Protein AF-A0A849R8B2-F1 (afdb_monomer)

Sequence (155 aa):
MTQKFNINTLIQKGKELVFEYELPAGTVYYRPLTDLEMDESESLLLTTITDQATCDYIMNLGDNKKGDKEEEDKEEDNKDSIDIVNIDFTQIVQGNAAVACSIVLTAIQDFSDEKITIDDISKLSGIKELADEIKRVSGYDMDVIAEVEEFREDE

Secondary structure (DSSP, 8-state):
------HHHHHTTT----EEEEETTEEEEE-PPPHHHHHHHHHHHHHH--SHHHHHHHHHHHHGGG--SS------S------GGG--HHHHHHHHHHHHHHHHHHHHGGG-SS---HHHHTT-TTHHHHHHHHHHHHT-SHHHHHHHHHHHHT-

Structure (mmCIF, N/CA/C/O backbone):
data_AF-A0A849R8B2-F1
#
_entry.id   AF-A0A849R8B2-F1
#
loop_
_atom_site.group_PDB
_atom_site.id
_atom_site.type_symbol
_atom_site.label_atom_id
_atom_site.label_alt_id
_atom_site.label_comp_id
_atom_site.label_asym_id
_atom_site.label_entity_id
_atom_site.label_seq_id
_atom_site.pdbx_PDB_ins_code
_atom_site.Cartn_x
_atom_site.Cartn_y
_atom_site.Cartn_z
_atom_site.occupancy
_atom_site.B_iso_or_equiv
_atom_site.auth_seq_id
_atom_site.auth_comp_id
_atom_site.auth_asym_id
_atom_site.auth_atom_id
_atom_site.pdbx_PDB_model_num
ATOM 1 N N . MET A 1 1 ? -14.316 12.322 33.019 1.00 34.84 1 MET A N 1
ATOM 2 C CA . MET A 1 1 ? -15.615 11.845 32.503 1.00 34.84 1 MET A CA 1
ATOM 3 C C . MET A 1 1 ? -15.294 10.889 31.371 1.00 34.84 1 MET A C 1
ATOM 5 O O . MET A 1 1 ? -14.804 11.337 30.348 1.00 34.84 1 MET A O 1
ATOM 9 N N . THR A 1 2 ? -15.422 9.586 31.604 1.00 38.38 2 THR A N 1
ATOM 10 C CA . THR A 1 2 ? -15.055 8.549 30.632 1.00 38.38 2 THR A CA 1
ATOM 11 C C . THR A 1 2 ? -16.129 8.516 29.552 1.00 38.38 2 THR A C 1
ATOM 13 O O . THR A 1 2 ? -17.266 8.132 29.832 1.00 38.38 2 THR A O 1
ATOM 16 N N . GLN A 1 3 ? -15.810 9.000 28.353 1.00 38.28 3 GLN A N 1
ATOM 17 C CA . GLN A 1 3 ? -16.710 8.906 27.208 1.00 38.28 3 GLN A CA 1
ATOM 18 C C . GLN A 1 3 ? -16.847 7.418 26.875 1.00 38.28 3 GLN A C 1
ATOM 20 O O . GLN A 1 3 ? -15.900 6.772 26.437 1.00 38.28 3 GLN A O 1
ATOM 25 N N . LYS A 1 4 ? -18.008 6.842 27.199 1.00 45.69 4 LYS A N 1
ATOM 26 C CA . LYS A 1 4 ? -18.321 5.464 26.834 1.00 45.69 4 LYS A CA 1
ATOM 27 C C . LYS A 1 4 ? -18.454 5.409 25.317 1.00 45.69 4 LYS A C 1
ATOM 29 O O . LYS A 1 4 ? -19.298 6.104 24.754 1.00 45.69 4 LYS A O 1
ATOM 34 N N . PHE A 1 5 ? -17.617 4.584 24.699 1.00 41.81 5 PHE A N 1
ATOM 35 C CA . PHE A 1 5 ? -17.742 4.142 23.318 1.00 41.81 5 PHE A CA 1
ATOM 36 C C . PHE A 1 5 ? -19.209 3.794 23.015 1.00 41.81 5 PHE A C 1
ATOM 38 O O . PHE A 1 5 ? -19.814 2.970 23.705 1.00 41.81 5 PHE A O 1
ATOM 45 N N . ASN A 1 6 ? -19.804 4.490 22.044 1.00 41.81 6 ASN A N 1
ATOM 46 C CA . ASN A 1 6 ? -21.198 4.310 21.653 1.00 41.81 6 ASN A CA 1
ATOM 47 C C . ASN A 1 6 ? -21.246 3.604 20.298 1.00 41.81 6 ASN A C 1
ATOM 49 O O . ASN A 1 6 ? -20.978 4.210 19.262 1.00 41.81 6 ASN A O 1
ATOM 53 N N . ILE A 1 7 ? -21.628 2.330 20.332 1.00 45.47 7 ILE A N 1
ATOM 54 C CA . ILE A 1 7 ? -21.722 1.452 19.163 1.00 45.47 7 ILE A CA 1
ATOM 55 C C . ILE A 1 7 ? -22.709 1.986 18.107 1.00 45.47 7 ILE A C 1
ATOM 57 O O . ILE A 1 7 ? -22.543 1.737 16.918 1.00 45.47 7 ILE A O 1
ATOM 61 N N . ASN A 1 8 ? -23.691 2.807 18.506 1.00 36.38 8 ASN A N 1
ATOM 62 C CA . ASN A 1 8 ? -24.655 3.396 17.573 1.00 36.38 8 ASN A CA 1
ATOM 63 C C . ASN A 1 8 ? -24.032 4.471 16.668 1.00 36.38 8 ASN A C 1
ATOM 65 O O . ASN A 1 8 ? -24.549 4.723 15.582 1.00 36.38 8 ASN A O 1
ATOM 69 N N . THR A 1 9 ? -22.913 5.081 17.076 1.00 41.06 9 THR A N 1
ATOM 70 C CA . THR A 1 9 ? -22.190 6.069 16.258 1.00 41.06 9 THR A CA 1
ATOM 71 C C . THR A 1 9 ? -21.440 5.409 15.093 1.00 41.06 9 THR A C 1
ATOM 73 O O . THR A 1 9 ? -21.269 6.043 14.055 1.00 41.06 9 THR A O 1
ATOM 76 N N . LEU A 1 10 ? -21.037 4.138 15.243 1.00 40.44 10 LEU A N 1
ATOM 77 C CA . LEU A 1 10 ? -20.465 3.307 14.171 1.00 40.44 10 LEU A CA 1
ATOM 78 C C . LEU A 1 10 ? -21.537 2.921 13.141 1.00 40.44 10 LEU A C 1
ATOM 80 O O . LEU A 1 10 ? -21.341 3.092 11.942 1.00 40.44 10 LEU A O 1
ATOM 84 N N . ILE A 1 11 ? -22.712 2.501 13.618 1.00 39.09 11 ILE A N 1
ATOM 85 C CA . ILE A 1 11 ? -23.818 2.011 12.778 1.00 39.09 11 ILE A CA 1
ATOM 86 C C . ILE A 1 11 ? -24.424 3.124 11.898 1.00 39.09 11 ILE A C 1
ATOM 88 O O . ILE A 1 11 ? -24.821 2.870 10.765 1.00 39.09 11 ILE A O 1
ATOM 92 N N . GLN A 1 12 ? -24.488 4.371 12.380 1.00 40.00 12 GLN A N 1
ATOM 93 C CA . GLN A 1 12 ? -25.144 5.474 11.655 1.00 40.00 12 GLN A CA 1
ATOM 94 C C . GLN A 1 12 ? -24.276 6.180 10.600 1.00 40.00 12 GLN A C 1
ATOM 96 O O . GLN A 1 12 ? -24.810 6.978 9.832 1.00 40.00 12 GLN A O 1
ATOM 101 N N . LYS A 1 13 ? -22.965 5.908 10.536 1.00 44.12 13 LYS A N 1
ATOM 102 C CA . LYS A 1 13 ? -22.059 6.510 9.538 1.00 44.12 13 LYS A CA 1
ATOM 103 C C . LYS A 1 13 ? -21.761 5.610 8.333 1.00 44.12 13 LYS A C 1
ATOM 105 O O . LYS A 1 13 ? -20.970 6.014 7.491 1.00 44.12 13 LYS A O 1
ATOM 110 N N . GLY A 1 14 ? -22.402 4.441 8.238 1.00 45.78 14 GLY A N 1
ATOM 111 C CA . GLY A 1 14 ? -22.239 3.526 7.103 1.00 45.78 14 GLY A CA 1
ATOM 112 C C . GLY A 1 14 ? -20.810 3.001 6.949 1.00 45.78 14 GLY A C 1
ATOM 113 O O . GLY A 1 14 ? -20.296 3.020 5.842 1.00 45.78 14 GLY A O 1
ATOM 114 N N . LYS A 1 15 ? -20.152 2.602 8.048 1.00 43.88 15 LYS A N 1
ATOM 115 C CA . LYS A 1 15 ? -18.754 2.148 8.033 1.00 43.88 15 LYS A CA 1
ATOM 116 C C . LYS A 1 15 ? -18.640 0.667 8.395 1.00 43.88 15 LYS A C 1
ATOM 118 O O . LYS A 1 15 ? -19.043 0.248 9.479 1.00 43.88 15 LYS A O 1
ATOM 123 N N . GLU A 1 16 ? -18.138 -0.064 7.412 1.00 55.00 16 GLU A N 1
ATOM 124 C CA . GLU A 1 16 ? -17.904 -1.498 7.289 1.00 55.00 16 GLU A CA 1
ATOM 125 C C . GLU A 1 16 ? -16.950 -2.070 8.354 1.00 55.00 16 GLU A C 1
ATOM 127 O O . GLU A 1 16 ? -16.400 -1.342 9.179 1.00 55.00 16 GLU A O 1
ATOM 132 N N . LEU A 1 17 ? -16.817 -3.399 8.372 1.00 66.06 17 LEU A N 1
ATOM 133 C CA . LEU A 1 17 ? -16.025 -4.193 9.315 1.00 66.06 17 LEU A CA 1
ATOM 134 C C . LEU A 1 17 ? -14.689 -3.536 9.721 1.00 66.06 17 LEU A C 1
ATOM 136 O O . LEU A 1 17 ? -13.903 -3.125 8.874 1.00 66.06 17 LEU A O 1
ATOM 140 N N . VAL A 1 18 ? -14.421 -3.488 11.029 1.00 75.06 18 VAL A N 1
ATOM 141 C CA . VAL A 1 18 ? -13.116 -3.096 11.584 1.00 75.06 18 VAL A CA 1
ATOM 142 C C . VAL A 1 18 ? -12.353 -4.363 11.942 1.00 75.06 18 VAL A C 1
ATOM 144 O O . VAL A 1 18 ? -12.911 -5.254 12.585 1.00 75.06 18 VAL A O 1
ATOM 147 N N . PHE A 1 19 ? -11.087 -4.420 11.549 1.00 80.81 19 PHE A N 1
ATOM 148 C CA . PHE A 1 19 ? -10.193 -5.546 11.774 1.00 80.81 19 PHE A CA 1
ATOM 149 C C . PHE A 1 19 ? -8.986 -5.131 12.615 1.00 80.81 19 PHE A C 1
ATOM 151 O O . PHE A 1 19 ? -8.642 -3.951 12.707 1.00 80.81 19 PHE A O 1
ATOM 158 N N . GLU A 1 20 ? -8.350 -6.123 13.228 1.00 84.44 20 GLU A N 1
ATOM 159 C CA . GLU A 1 20 ? -7.164 -5.974 14.069 1.00 84.44 20 GLU A CA 1
ATOM 160 C C . GLU A 1 20 ? -6.000 -6.740 13.437 1.00 84.44 20 GLU A C 1
ATOM 162 O O . GLU A 1 20 ? -6.175 -7.871 12.979 1.00 84.44 20 GLU A O 1
ATOM 167 N N . TYR A 1 21 ? -4.812 -6.137 13.416 1.00 80.12 21 TYR A N 1
ATOM 168 C CA . TYR A 1 21 ? -3.581 -6.775 12.955 1.00 80.12 21 TYR A CA 1
ATOM 169 C C . TYR A 1 21 ? -2.452 -6.552 13.957 1.00 80.12 21 TYR A C 1
ATOM 171 O O . TYR A 1 21 ? -2.213 -5.427 14.396 1.00 80.12 21 TYR A O 1
ATOM 179 N N . GLU A 1 22 ? -1.735 -7.614 14.312 1.00 80.06 22 GLU A N 1
ATOM 180 C CA . GLU A 1 22 ? -0.623 -7.549 15.262 1.00 80.06 22 GLU A CA 1
ATOM 181 C C . GLU A 1 22 ? 0.700 -7.261 14.547 1.00 80.06 22 GLU A C 1
ATOM 183 O O . GLU A 1 22 ? 1.207 -8.089 13.787 1.00 80.06 22 GLU A O 1
ATOM 188 N N . LEU A 1 23 ? 1.291 -6.096 14.824 1.00 76.19 23 LEU A N 1
ATOM 189 C CA . LEU A 1 23 ? 2.650 -5.750 14.409 1.00 76.19 23 LEU A CA 1
ATOM 190 C C . LEU A 1 23 ? 3.623 -5.847 15.591 1.00 76.19 23 LEU A C 1
ATOM 192 O O . LEU A 1 23 ? 3.219 -5.715 16.747 1.00 76.19 23 LEU A O 1
ATOM 196 N N . PRO A 1 24 ? 4.944 -5.956 15.345 1.00 73.81 24 PRO A N 1
ATOM 197 C CA . PRO A 1 24 ? 5.944 -5.908 16.416 1.00 73.81 24 PRO A CA 1
ATOM 198 C C . PRO A 1 24 ? 5.879 -4.638 17.283 1.00 73.81 24 PRO A C 1
ATOM 200 O O . PRO A 1 24 ? 6.333 -4.649 18.426 1.00 73.81 24 PRO A O 1
ATOM 203 N N . ALA A 1 25 ? 5.342 -3.544 16.735 1.00 69.44 25 ALA A N 1
ATOM 204 C CA . ALA A 1 25 ? 5.155 -2.271 17.427 1.00 69.44 25 ALA A CA 1
ATOM 205 C C . ALA A 1 25 ? 3.829 -2.177 18.215 1.00 69.44 25 ALA A C 1
ATOM 207 O O . ALA A 1 25 ? 3.671 -1.249 19.008 1.00 69.44 25 ALA A O 1
ATOM 208 N N . GLY A 1 26 ? 2.900 -3.119 18.016 1.00 76.06 26 GLY A N 1
ATOM 209 C CA . GLY A 1 26 ? 1.579 -3.163 18.644 1.00 76.06 26 GLY A CA 1
ATOM 210 C C . GLY A 1 26 ? 0.452 -3.497 17.662 1.00 76.06 26 GLY A C 1
ATOM 211 O O . GLY A 1 26 ? 0.678 -3.668 16.464 1.00 76.06 26 GLY A O 1
ATOM 212 N N . THR A 1 27 ? -0.773 -3.561 18.182 1.00 79.94 27 THR A N 1
ATOM 213 C CA . THR A 1 27 ? -1.986 -3.825 17.401 1.00 79.94 27 THR A CA 1
ATOM 214 C C . THR A 1 27 ? -2.405 -2.599 16.588 1.00 79.94 27 THR A C 1
ATOM 216 O O . THR A 1 27 ? -2.502 -1.490 17.121 1.00 79.94 27 THR A O 1
ATOM 219 N N . VAL A 1 28 ? -2.706 -2.805 15.309 1.00 80.06 28 VAL A N 1
ATOM 220 C CA . VAL A 1 28 ? -3.236 -1.794 14.389 1.00 80.06 28 VAL A CA 1
ATOM 221 C C . VAL A 1 28 ? -4.677 -2.136 14.037 1.00 80.06 28 VAL A C 1
ATOM 223 O O . VAL A 1 28 ? -4.995 -3.288 13.745 1.00 80.06 28 VAL A O 1
ATOM 226 N N . TYR A 1 29 ? -5.539 -1.121 14.046 1.00 85.06 29 TYR A N 1
ATOM 227 C CA . TYR A 1 29 ? -6.924 -1.234 13.599 1.00 85.06 29 TYR A CA 1
ATOM 228 C C . TYR A 1 29 ? -7.044 -0.695 12.180 1.00 85.06 29 TYR A C 1
ATOM 230 O O . TYR A 1 29 ? -6.526 0.383 11.884 1.00 85.06 29 TYR A O 1
ATOM 238 N N . TYR A 1 30 ? -7.731 -1.434 11.318 1.00 85.94 30 TYR A N 1
ATOM 239 C CA . TYR A 1 30 ? -7.899 -1.080 9.913 1.00 85.94 30 TYR A CA 1
ATOM 240 C C . TYR A 1 30 ? -9.296 -1.458 9.410 1.00 85.94 30 TYR A C 1
ATOM 242 O O . TYR A 1 30 ? -10.023 -2.218 10.055 1.00 85.94 30 TYR A O 1
ATOM 250 N N . ARG A 1 31 ? -9.681 -0.909 8.256 1.00 87.75 31 ARG A N 1
ATOM 251 C CA . ARG A 1 31 ? -10.913 -1.264 7.539 1.00 87.75 31 ARG A CA 1
ATOM 252 C C . ARG A 1 31 ? -10.604 -1.722 6.111 1.00 87.75 31 ARG A C 1
ATOM 254 O O . ARG A 1 31 ? -9.546 -1.358 5.594 1.00 87.75 31 ARG A O 1
ATOM 261 N N . PRO A 1 32 ? -11.524 -2.450 5.460 1.00 86.12 32 PRO A N 1
ATOM 262 C CA . PRO A 1 32 ? -11.485 -2.634 4.021 1.00 86.12 32 PRO A CA 1
ATOM 263 C C . PRO A 1 32 ? -11.487 -1.289 3.296 1.00 86.12 32 PRO A C 1
ATOM 265 O O . PRO A 1 32 ? -12.041 -0.290 3.780 1.00 86.12 32 PRO A O 1
ATOM 268 N N . LEU A 1 33 ? -10.859 -1.285 2.130 1.00 86.25 33 LEU A N 1
ATOM 269 C CA . LEU A 1 33 ? -10.858 -0.158 1.217 1.00 86.25 33 LEU A CA 1
ATOM 270 C C . LEU A 1 33 ? -11.919 -0.362 0.143 1.00 86.25 33 LEU A C 1
ATOM 272 O O . LEU A 1 33 ? -12.190 -1.482 -0.281 1.00 86.25 33 LEU A O 1
ATOM 276 N N . THR A 1 34 ? -12.522 0.743 -0.279 1.00 84.94 34 THR A N 1
ATOM 277 C CA . THR A 1 34 ? -13.394 0.754 -1.455 1.00 84.94 34 THR A CA 1
ATOM 278 C C . THR A 1 34 ? -12.571 0.630 -2.732 1.00 84.94 34 THR A C 1
ATOM 280 O O . THR A 1 34 ? -11.384 0.963 -2.742 1.00 84.94 34 THR A O 1
ATOM 283 N N . ASP A 1 35 ? -13.222 0.249 -3.830 1.00 79.00 35 ASP A N 1
ATOM 284 C CA . ASP A 1 35 ? -12.558 0.119 -5.128 1.00 79.00 35 ASP A CA 1
ATOM 285 C C . ASP A 1 35 ? -11.817 1.392 -5.545 1.00 79.00 35 ASP A C 1
ATOM 287 O O . ASP A 1 35 ? -10.676 1.347 -5.993 1.00 79.00 35 ASP A O 1
ATOM 291 N N . LEU A 1 36 ? -12.433 2.552 -5.303 1.00 85.06 36 LEU A N 1
ATOM 292 C CA . LEU A 1 36 ? -11.833 3.845 -5.615 1.00 85.06 36 LEU A CA 1
ATOM 293 C C . LEU A 1 36 ? -10.559 4.106 -4.796 1.00 85.06 36 LEU A C 1
ATOM 295 O O . LEU A 1 36 ? -9.575 4.597 -5.334 1.00 85.06 36 LEU A O 1
ATOM 299 N N . GLU A 1 37 ? -10.563 3.782 -3.502 1.00 89.19 37 GLU A N 1
ATOM 300 C CA . GLU A 1 37 ? -9.405 3.978 -2.616 1.00 89.19 37 GLU A CA 1
ATOM 301 C C . GLU A 1 37 ? -8.251 3.023 -2.950 1.00 89.19 37 GLU A C 1
ATOM 303 O O . GLU A 1 37 ? -7.072 3.376 -2.806 1.00 89.19 37 GLU A O 1
ATOM 308 N N . MET A 1 38 ? -8.597 1.816 -3.402 1.00 88.19 38 MET A N 1
ATOM 309 C CA . MET A 1 38 ? -7.649 0.850 -3.944 1.00 88.19 38 MET A CA 1
ATOM 310 C C . MET A 1 38 ? -7.022 1.371 -5.237 1.00 88.19 38 MET A C 1
ATOM 312 O O . MET A 1 38 ? -5.797 1.488 -5.298 1.00 88.19 38 MET A O 1
ATOM 316 N N . ASP A 1 39 ? -7.832 1.779 -6.215 1.00 86.00 39 ASP A N 1
ATOM 317 C CA . ASP A 1 39 ? -7.366 2.329 -7.493 1.00 86.00 39 ASP A CA 1
ATOM 318 C C . ASP A 1 39 ? -6.490 3.578 -7.296 1.00 86.00 39 ASP A C 1
ATOM 320 O O . ASP A 1 39 ? -5.436 3.725 -7.921 1.00 86.00 39 ASP A O 1
ATOM 324 N N . GLU A 1 40 ? -6.887 4.477 -6.389 1.00 88.56 40 GLU A N 1
ATOM 325 C CA . GLU A 1 40 ? -6.098 5.659 -6.032 1.00 88.56 40 GLU A CA 1
ATOM 326 C C . GLU A 1 40 ? -4.733 5.268 -5.460 1.00 88.56 40 GLU A C 1
ATOM 328 O O . GLU A 1 40 ? -3.712 5.840 -5.853 1.00 88.56 40 GLU A O 1
ATOM 333 N N . SER A 1 41 ? -4.691 4.262 -4.584 1.00 88.69 41 SER A N 1
ATOM 334 C CA . SER A 1 41 ? -3.437 3.767 -4.017 1.00 88.69 41 SER A CA 1
ATOM 335 C C . SER A 1 41 ? -2.549 3.099 -5.067 1.00 88.69 41 SER A C 1
ATOM 337 O O . SER A 1 41 ? -1.339 3.320 -5.063 1.00 88.69 41 SER A O 1
ATOM 339 N N . GLU A 1 42 ? -3.116 2.319 -5.988 1.00 86.25 42 GLU A N 1
ATOM 340 C CA . GLU A 1 42 ? -2.365 1.634 -7.048 1.00 86.25 42 GLU A CA 1
ATOM 341 C C . GLU A 1 42 ? -1.864 2.591 -8.132 1.00 86.25 42 GLU A C 1
ATOM 343 O O . GLU A 1 42 ? -0.781 2.381 -8.688 1.00 86.25 42 GLU A O 1
ATOM 348 N N . SER A 1 43 ? -2.563 3.707 -8.357 1.00 86.50 43 SER A N 1
ATOM 349 C CA . SER A 1 43 ? -2.110 4.756 -9.277 1.00 86.50 43 SER A CA 1
ATOM 350 C C . SER A 1 43 ? -0.724 5.311 -8.920 1.00 86.50 43 SER A C 1
ATOM 352 O O . SER A 1 43 ? 0.021 5.733 -9.811 1.00 86.50 43 SER A O 1
ATOM 354 N N . LEU A 1 44 ? -0.322 5.235 -7.642 1.00 84.25 44 LEU A N 1
ATOM 355 C CA . LEU A 1 44 ? 0.997 5.68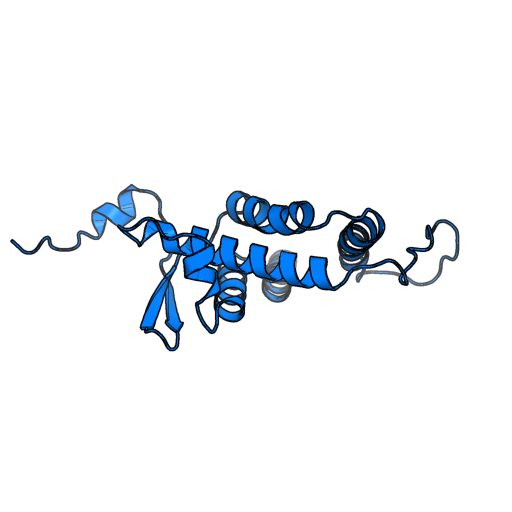2 -7.193 1.00 84.25 44 LEU A CA 1
ATOM 356 C C . LEU A 1 44 ? 2.135 4.929 -7.879 1.00 84.25 44 LEU A C 1
ATOM 358 O O . LEU A 1 44 ? 3.163 5.546 -8.160 1.00 84.25 44 LEU A O 1
ATOM 362 N N . LEU A 1 45 ? 1.945 3.650 -8.221 1.00 84.25 45 LEU A N 1
ATOM 363 C CA . LEU A 1 45 ? 2.935 2.866 -8.962 1.00 84.25 45 LEU A CA 1
ATOM 364 C C . LEU A 1 45 ? 3.317 3.574 -10.265 1.00 84.25 45 LEU A C 1
ATOM 366 O O . LEU A 1 45 ? 4.496 3.796 -10.536 1.00 84.25 45 LEU A O 1
ATOM 370 N N . LEU A 1 46 ? 2.319 4.017 -11.029 1.00 81.00 46 LEU A N 1
ATOM 371 C CA . LEU A 1 46 ? 2.530 4.701 -12.303 1.00 81.00 46 LEU A CA 1
ATOM 372 C C . LEU A 1 46 ? 3.159 6.082 -12.124 1.00 81.00 46 LEU A C 1
ATOM 374 O O . LEU A 1 46 ? 3.949 6.505 -12.960 1.00 81.00 46 LEU A O 1
ATOM 378 N N . THR A 1 47 ? 2.871 6.771 -11.019 1.00 82.12 47 THR A N 1
ATOM 379 C CA . THR A 1 47 ? 3.499 8.072 -10.736 1.00 82.12 47 THR A CA 1
ATOM 380 C C . THR A 1 47 ? 4.970 7.966 -10.332 1.00 82.12 47 THR A C 1
ATOM 382 O O . THR A 1 47 ? 5.714 8.932 -10.488 1.00 82.12 47 THR A O 1
ATOM 385 N N . THR A 1 48 ? 5.399 6.808 -9.816 1.00 81.12 48 THR A N 1
ATOM 386 C CA . THR A 1 48 ? 6.800 6.570 -9.431 1.00 81.12 48 THR A CA 1
ATOM 387 C C . THR A 1 48 ? 7.697 6.162 -10.594 1.00 81.12 48 THR A C 1
ATOM 389 O O . THR A 1 48 ? 8.917 6.239 -10.466 1.00 81.12 48 THR A O 1
ATOM 392 N N . ILE A 1 49 ? 7.114 5.755 -11.722 1.00 82.88 49 ILE A N 1
ATOM 393 C CA . ILE A 1 49 ? 7.850 5.304 -12.900 1.00 82.88 49 ILE A CA 1
ATOM 394 C C . ILE A 1 49 ? 8.051 6.487 -13.839 1.00 82.88 49 ILE A C 1
ATOM 396 O O . ILE A 1 49 ? 7.102 7.111 -14.306 1.00 82.88 49 ILE A O 1
ATOM 400 N N . THR A 1 50 ? 9.309 6.797 -14.119 1.00 82.31 50 THR A N 1
ATOM 401 C CA . THR A 1 50 ? 9.699 7.956 -14.928 1.00 82.31 50 THR A CA 1
ATOM 402 C C . THR A 1 50 ? 10.114 7.586 -16.346 1.00 82.31 50 THR A C 1
ATOM 404 O O . THR A 1 50 ? 10.069 8.439 -17.233 1.00 82.31 50 THR A O 1
ATOM 407 N N . ASP A 1 51 ? 10.499 6.331 -16.583 1.00 82.62 51 ASP A N 1
ATOM 408 C CA . ASP A 1 51 ? 10.914 5.844 -17.892 1.00 82.62 51 ASP A CA 1
ATOM 409 C C . ASP A 1 51 ? 9.816 5.029 -18.591 1.00 82.62 51 ASP A C 1
ATOM 411 O O . ASP A 1 51 ? 9.087 4.237 -17.989 1.00 82.62 51 ASP A O 1
ATOM 415 N N . GLN A 1 52 ? 9.708 5.236 -19.905 1.00 81.00 52 GLN A N 1
ATOM 416 C CA . GLN A 1 52 ? 8.662 4.630 -20.728 1.00 81.00 52 GLN A CA 1
ATOM 417 C C . GLN A 1 52 ? 8.787 3.101 -20.787 1.00 81.00 52 GLN A C 1
ATOM 419 O O . GLN A 1 52 ? 7.777 2.415 -20.724 1.00 81.00 52 GLN A O 1
ATOM 424 N N . ALA A 1 53 ? 10.012 2.565 -20.838 1.00 80.69 53 ALA A N 1
ATOM 425 C CA . ALA A 1 53 ? 10.247 1.125 -20.945 1.00 80.69 53 ALA A CA 1
ATOM 426 C C . ALA A 1 53 ? 9.715 0.356 -19.722 1.00 80.69 53 ALA A C 1
ATOM 428 O O . ALA A 1 53 ? 9.082 -0.689 -19.869 1.00 80.69 53 ALA A O 1
ATOM 429 N N . THR A 1 54 ? 9.921 0.890 -18.516 1.00 80.00 54 THR A N 1
ATOM 430 C CA . THR A 1 54 ? 9.393 0.322 -17.269 1.00 80.00 54 THR A CA 1
ATOM 431 C C . THR A 1 54 ? 7.874 0.464 -17.179 1.00 80.00 54 THR A C 1
ATOM 433 O O . THR A 1 54 ? 7.198 -0.457 -16.716 1.00 80.00 54 THR A O 1
ATOM 436 N N . CYS A 1 55 ? 7.322 1.583 -17.658 1.00 78.44 55 CYS A N 1
ATOM 437 C CA . CYS A 1 55 ? 5.875 1.795 -17.720 1.00 78.44 55 CYS A CA 1
ATOM 438 C C . CYS A 1 55 ? 5.206 0.775 -18.657 1.00 78.44 55 CYS A C 1
ATOM 440 O O . CYS A 1 55 ? 4.279 0.073 -18.249 1.00 78.44 55 CYS A O 1
ATOM 442 N N . ASP A 1 56 ? 5.742 0.618 -19.870 1.00 79.31 56 ASP A N 1
ATOM 443 C CA . ASP A 1 56 ? 5.263 -0.343 -20.865 1.00 79.31 56 ASP A CA 1
ATOM 444 C C . ASP A 1 56 ? 5.373 -1.778 -20.342 1.00 79.31 56 ASP A C 1
ATOM 446 O O . ASP A 1 56 ? 4.467 -2.586 -20.535 1.00 79.31 56 ASP A O 1
ATOM 450 N N . TYR A 1 57 ? 6.454 -2.103 -19.630 1.00 79.50 57 TYR A N 1
ATOM 451 C CA . TYR A 1 57 ? 6.611 -3.404 -18.985 1.00 79.50 57 TYR A CA 1
ATOM 452 C C . TYR A 1 57 ? 5.506 -3.697 -17.962 1.00 79.50 57 TYR A C 1
ATOM 454 O O . TYR A 1 57 ? 4.935 -4.787 -17.974 1.00 79.50 57 TYR A O 1
ATOM 462 N N . ILE A 1 58 ? 5.163 -2.733 -17.102 1.00 77.00 58 ILE A N 1
ATOM 463 C CA . ILE A 1 58 ? 4.126 -2.910 -16.075 1.00 77.00 58 ILE A CA 1
ATOM 464 C C . ILE A 1 58 ? 2.728 -2.999 -16.682 1.00 77.00 58 ILE A C 1
ATOM 466 O O . 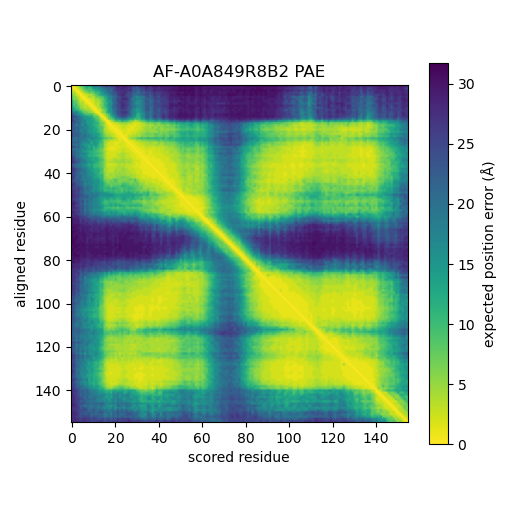ILE A 1 58 ? 1.951 -3.863 -16.278 1.00 77.00 58 ILE A O 1
ATOM 470 N N . MET A 1 59 ? 2.418 -2.170 -17.677 1.00 76.75 59 MET A N 1
ATOM 471 C CA . MET A 1 59 ? 1.127 -2.232 -18.367 1.00 76.75 59 MET A CA 1
ATOM 472 C C . MET A 1 59 ? 0.940 -3.577 -19.085 1.00 76.75 59 MET A C 1
ATOM 474 O O . MET A 1 59 ? -0.104 -4.212 -18.951 1.00 76.75 59 MET A O 1
ATOM 478 N N . ASN A 1 60 ? 1.990 -4.083 -19.739 1.00 73.19 60 ASN A N 1
ATOM 479 C CA . ASN A 1 60 ? 1.958 -5.383 -20.416 1.00 73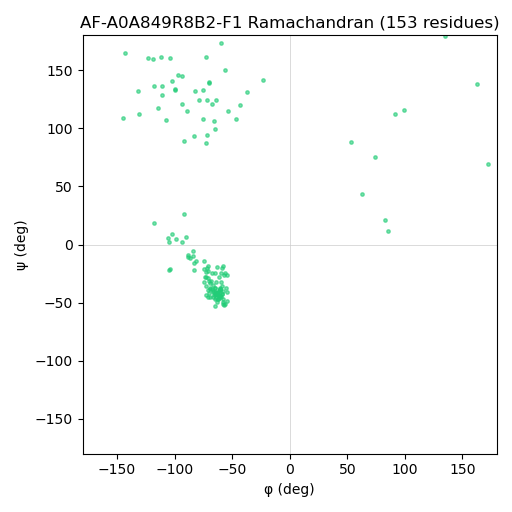.19 60 ASN A CA 1
ATOM 480 C C . ASN A 1 60 ? 1.910 -6.590 -19.455 1.00 73.19 60 ASN A C 1
ATOM 482 O O . ASN A 1 60 ? 1.528 -7.690 -19.864 1.00 73.19 60 ASN A O 1
ATOM 486 N N . LEU A 1 61 ? 2.276 -6.434 -18.176 1.00 68.81 61 LEU A N 1
ATOM 487 C CA . LEU A 1 61 ? 2.060 -7.479 -17.164 1.00 68.81 61 LEU A CA 1
ATOM 488 C C . LEU A 1 61 ? 0.573 -7.649 -16.818 1.00 68.81 61 LEU A C 1
ATOM 490 O O . LEU A 1 61 ? 0.159 -8.762 -16.493 1.00 68.81 61 LEU A O 1
ATOM 494 N N . GLY A 1 62 ? -0.221 -6.576 -16.893 1.00 56.56 62 GLY A N 1
ATOM 495 C CA . GLY A 1 62 ? -1.666 -6.612 -16.644 1.00 56.56 62 GLY A CA 1
ATOM 496 C C . GLY A 1 62 ? -2.439 -7.361 -17.732 1.00 56.56 62 GLY A C 1
ATOM 497 O O . GLY A 1 62 ? -3.344 -8.134 -17.420 1.00 56.56 62 GLY A O 1
ATOM 498 N N . ASP A 1 63 ? -2.029 -7.204 -18.992 1.00 52.62 63 ASP A N 1
ATOM 499 C CA . ASP A 1 63 ? -2.692 -7.846 -20.134 1.00 52.62 63 ASP A CA 1
ATOM 500 C C . ASP A 1 63 ? -2.394 -9.350 -20.234 1.00 52.62 63 ASP A C 1
ATOM 502 O O . ASP A 1 63 ? -3.271 -10.132 -20.599 1.00 52.62 63 ASP A O 1
ATOM 506 N N . ASN A 1 64 ? -1.204 -9.796 -19.817 1.00 45.94 64 ASN A N 1
ATOM 507 C CA . ASN A 1 64 ? -0.854 -11.223 -19.828 1.00 45.94 64 ASN A CA 1
ATOM 508 C C . ASN A 1 64 ? -1.533 -12.044 -18.714 1.00 45.94 64 ASN A C 1
ATOM 510 O O . ASN A 1 64 ? -1.536 -13.268 -18.792 1.00 45.94 64 ASN A O 1
ATOM 514 N N . LYS A 1 65 ? -2.116 -11.413 -17.684 1.00 45.91 65 LYS A N 1
ATOM 515 C CA . LYS A 1 65 ? -2.822 -12.120 -16.596 1.00 45.91 65 LYS A CA 1
ATOM 516 C C . LYS A 1 65 ? -4.307 -12.383 -16.869 1.00 45.91 65 LYS A C 1
ATOM 518 O O . LYS A 1 65 ? -4.928 -13.116 -16.110 1.00 45.91 65 LYS A O 1
ATOM 523 N N . LYS A 1 66 ? -4.886 -11.825 -17.939 1.00 40.38 66 LYS A N 1
ATOM 524 C CA . LYS A 1 66 ? -6.297 -12.048 -18.325 1.00 40.38 66 LYS A CA 1
ATOM 525 C C . LYS A 1 66 ? -6.508 -13.235 -19.280 1.00 40.38 66 LYS A C 1
ATOM 527 O O . LYS A 1 66 ? -7.618 -13.421 -19.766 1.00 40.38 66 LYS A O 1
ATOM 532 N N . GLY A 1 67 ? -5.464 -14.017 -19.561 1.00 38.00 67 GLY A N 1
ATOM 533 C CA . GLY A 1 67 ? -5.445 -15.006 -20.644 1.00 38.00 67 GLY A CA 1
ATOM 534 C C . GLY A 1 67 ? -5.267 -16.472 -20.241 1.00 38.00 67 GLY A C 1
ATOM 535 O O . GLY A 1 67 ? -4.909 -17.258 -21.106 1.00 38.00 67 GLY A O 1
ATOM 536 N N . ASP A 1 68 ? -5.503 -16.868 -18.984 1.00 40.47 68 ASP A N 1
ATOM 537 C CA . ASP A 1 68 ? -5.346 -18.276 -18.553 1.00 40.47 68 ASP A CA 1
ATOM 538 C C . ASP A 1 68 ? -6.635 -19.119 -18.659 1.00 40.47 68 ASP A C 1
ATOM 540 O O . ASP A 1 68 ? -6.796 -20.140 -17.987 1.00 40.47 68 ASP A O 1
ATOM 544 N N . LYS A 1 69 ? -7.545 -18.753 -19.568 1.00 47.88 69 LYS A N 1
ATOM 545 C CA . LYS A 1 69 ? -8.540 -19.690 -20.105 1.00 47.88 69 LYS A CA 1
ATOM 546 C C . LYS A 1 69 ? -8.553 -19.597 -21.634 1.00 47.88 69 LYS A C 1
ATOM 548 O O . LYS A 1 69 ? -8.991 -18.603 -22.198 1.00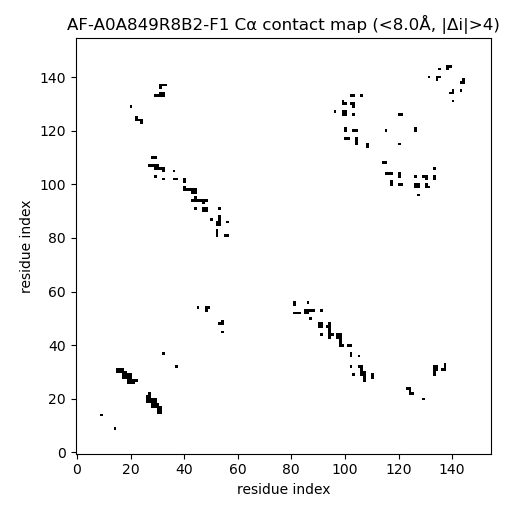 47.88 69 LYS A O 1
ATOM 553 N N . GLU A 1 70 ? -8.106 -20.700 -22.230 1.00 44.53 70 GLU A N 1
ATOM 554 C CA . GLU A 1 70 ? -8.332 -21.158 -23.607 1.00 44.53 70 GLU A CA 1
ATOM 555 C C . GLU A 1 70 ? -7.333 -20.751 -24.715 1.00 44.53 70 GLU A C 1
ATOM 557 O O . GLU A 1 70 ? -7.279 -19.629 -25.202 1.00 44.53 70 GLU A O 1
ATOM 562 N N . GLU A 1 71 ? -6.653 -21.811 -25.172 1.00 40.03 71 GLU A N 1
ATOM 563 C CA . GLU A 1 71 ? -6.311 -22.152 -26.559 1.00 40.03 71 GLU A CA 1
ATOM 564 C C . GLU A 1 71 ? -4.915 -21.838 -27.139 1.00 40.03 71 GLU A C 1
ATOM 566 O O . GLU A 1 71 ? -4.470 -20.711 -27.334 1.00 40.03 71 GLU A O 1
ATOM 571 N N . GLU A 1 72 ? -4.280 -22.971 -27.458 1.00 47.75 72 GLU A N 1
ATOM 572 C CA . GLU A 1 72 ? -3.266 -23.275 -28.463 1.00 47.75 72 GLU A CA 1
ATOM 573 C C . GLU A 1 72 ? -3.183 -22.326 -29.679 1.00 47.75 72 GLU A C 1
ATOM 575 O O . GLU A 1 72 ? -4.175 -21.941 -30.295 1.00 47.75 72 GLU A O 1
ATOM 580 N N . ASP A 1 73 ? -1.930 -22.089 -30.082 1.00 46.44 73 ASP A N 1
ATOM 581 C CA . ASP A 1 73 ? -1.462 -21.810 -31.443 1.00 46.44 73 ASP A CA 1
ATOM 582 C C . ASP A 1 73 ? -2.133 -20.681 -32.239 1.00 46.44 73 ASP A C 1
ATOM 584 O O . ASP A 1 73 ? -2.950 -20.950 -33.119 1.00 46.44 73 ASP A O 1
ATOM 588 N N . LYS A 1 74 ? -1.616 -19.446 -32.095 1.00 41.31 74 LYS A N 1
ATOM 589 C CA . LYS A 1 74 ? -1.364 -18.532 -33.236 1.00 41.31 74 LYS A CA 1
ATOM 590 C C . LYS A 1 74 ? -0.106 -17.683 -33.022 1.00 41.31 74 LYS A C 1
ATOM 592 O O . LYS A 1 74 ? -0.096 -16.751 -32.222 1.00 41.31 74 LYS A O 1
ATOM 597 N N . GLU A 1 75 ? 0.940 -17.982 -33.789 1.00 49.00 75 GLU A N 1
ATOM 598 C CA . GLU A 1 75 ? 1.956 -16.994 -34.162 1.00 49.00 75 GLU A CA 1
ATOM 599 C C . GLU A 1 75 ? 1.286 -15.906 -35.022 1.00 49.00 75 GLU A C 1
ATOM 601 O O . GLU A 1 75 ? 0.622 -16.225 -36.006 1.00 49.00 75 GLU A O 1
ATOM 606 N N . GLU A 1 76 ? 1.392 -14.636 -34.624 1.00 42.06 76 GLU A N 1
ATOM 607 C CA . GLU A 1 76 ? 2.170 -13.599 -35.334 1.00 42.06 76 GLU A CA 1
ATOM 608 C C . GLU A 1 76 ? 1.777 -12.168 -34.900 1.00 42.06 76 GLU A C 1
ATOM 610 O O . GLU A 1 76 ? 0.606 -11.811 -34.780 1.00 42.06 76 GLU A O 1
ATOM 615 N N . ASP A 1 77 ? 2.828 -11.357 -34.738 1.00 45.31 77 ASP A N 1
ATOM 616 C CA . ASP A 1 77 ? 2.910 -9.932 -35.085 1.00 45.31 77 ASP A CA 1
ATOM 617 C C . ASP A 1 77 ? 2.198 -8.862 -34.240 1.00 45.31 77 ASP A C 1
ATOM 619 O O . ASP A 1 77 ? 1.244 -8.213 -34.661 1.00 45.31 77 ASP A O 1
ATOM 623 N N . ASN A 1 78 ? 2.785 -8.584 -33.068 1.00 41.31 78 ASN A N 1
ATOM 624 C CA . ASN A 1 78 ? 3.356 -7.269 -32.696 1.00 41.31 78 ASN A CA 1
ATOM 625 C C . ASN A 1 78 ? 3.758 -7.281 -31.211 1.00 41.31 78 ASN A C 1
ATOM 627 O O . ASN A 1 78 ? 3.153 -6.622 -30.369 1.00 41.31 78 ASN A O 1
ATOM 631 N N . LYS A 1 79 ? 4.803 -8.036 -30.858 1.00 48.41 79 LYS A N 1
ATOM 632 C CA . LYS A 1 79 ? 5.545 -7.717 -29.634 1.00 48.41 79 LYS A CA 1
ATOM 633 C C . LYS A 1 79 ? 6.534 -6.634 -30.019 1.00 48.41 79 LYS A C 1
ATOM 635 O O . LYS A 1 79 ? 7.625 -6.958 -30.486 1.00 48.41 79 LYS A O 1
ATOM 640 N N . ASP A 1 80 ? 6.148 -5.370 -29.837 1.00 50.53 80 ASP A N 1
ATOM 641 C CA . ASP A 1 80 ? 7.138 -4.326 -29.580 1.00 50.53 80 ASP A CA 1
ATOM 642 C C . ASP A 1 80 ? 8.058 -4.909 -28.512 1.00 50.53 80 ASP A C 1
ATOM 644 O O . ASP A 1 80 ? 7.632 -5.214 -27.396 1.00 50.53 80 ASP A O 1
ATOM 648 N N . SER A 1 81 ? 9.275 -5.259 -28.918 1.00 51.00 81 SER A N 1
ATOM 649 C CA . SER A 1 81 ? 10.207 -5.957 -28.054 1.00 51.00 81 SER A CA 1
ATOM 650 C C . SER A 1 81 ? 10.532 -4.998 -26.924 1.00 51.00 81 SER A C 1
ATOM 652 O O . SER A 1 81 ? 11.326 -4.077 -27.119 1.00 51.00 81 SER A O 1
ATOM 654 N N . ILE A 1 82 ? 9.876 -5.176 -25.776 1.00 56.88 82 ILE A N 1
ATOM 655 C CA . ILE A 1 82 ? 10.198 -4.441 -24.559 1.00 56.88 82 ILE A CA 1
ATOM 656 C C . ILE A 1 82 ? 11.687 -4.669 -24.353 1.00 56.88 82 ILE A C 1
ATOM 658 O O . ILE A 1 82 ? 12.128 -5.811 -24.197 1.00 56.88 82 ILE A O 1
ATOM 662 N N . ASP A 1 83 ? 12.473 -3.603 -24.448 1.00 59.47 83 ASP A N 1
ATOM 663 C CA . ASP A 1 83 ? 13.908 -3.692 -24.254 1.00 59.47 83 ASP A CA 1
ATOM 664 C C . ASP A 1 83 ? 14.154 -3.896 -22.759 1.00 59.47 83 ASP A C 1
ATOM 666 O O . ASP A 1 83 ? 14.298 -2.945 -21.992 1.00 59.47 83 ASP A O 1
ATOM 670 N N . ILE A 1 84 ? 14.134 -5.166 -22.339 1.00 59.44 84 ILE A N 1
ATOM 671 C CA . ILE A 1 84 ? 14.259 -5.593 -20.939 1.00 59.44 84 ILE A CA 1
ATOM 672 C C . ILE A 1 84 ? 15.530 -5.013 -20.301 1.00 59.44 84 ILE A C 1
ATOM 674 O O . ILE A 1 84 ? 15.581 -4.801 -19.092 1.00 59.44 84 ILE A O 1
ATOM 678 N N . VAL A 1 85 ? 16.549 -4.711 -21.113 1.00 61.31 85 VAL A N 1
ATOM 679 C CA . VAL A 1 85 ? 17.823 -4.132 -20.674 1.00 61.31 85 VAL A CA 1
ATOM 680 C C . VAL A 1 85 ? 17.651 -2.717 -20.103 1.00 61.31 85 VAL A C 1
ATOM 682 O O . VAL A 1 85 ? 18.454 -2.308 -19.268 1.00 61.31 85 VAL A O 1
ATOM 685 N N . ASN A 1 86 ? 16.596 -1.996 -20.495 1.00 72.44 86 ASN A N 1
ATOM 686 C CA . ASN A 1 86 ? 16.327 -0.622 -20.061 1.00 72.44 86 ASN A CA 1
ATOM 687 C C . ASN A 1 86 ? 15.241 -0.515 -18.979 1.00 72.44 86 ASN A C 1
ATOM 689 O O . ASN A 1 86 ? 14.822 0.595 -18.664 1.00 72.44 86 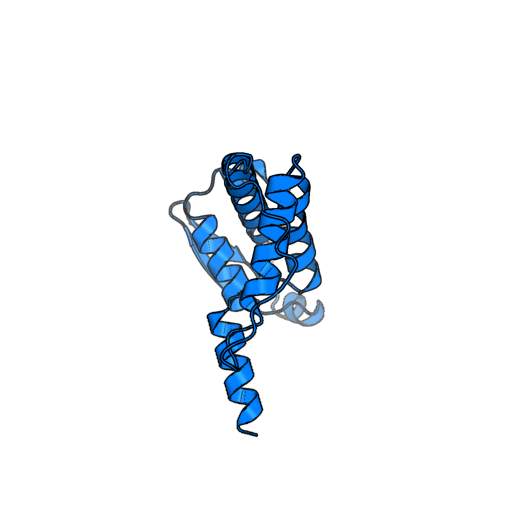ASN A O 1
ATOM 693 N N . ILE A 1 87 ? 14.787 -1.636 -18.411 1.00 78.25 87 ILE A N 1
ATOM 694 C CA . ILE A 1 87 ? 13.813 -1.626 -17.314 1.00 78.25 87 ILE A CA 1
ATOM 695 C C . ILE A 1 87 ? 14.525 -1.299 -15.999 1.00 78.25 87 ILE A C 1
ATOM 697 O O . ILE A 1 87 ? 15.438 -2.014 -15.573 1.00 78.25 87 ILE A O 1
ATOM 701 N N . ASP A 1 88 ? 14.058 -0.263 -15.308 1.00 82.19 88 ASP A N 1
ATOM 702 C CA . ASP A 1 88 ? 14.528 0.079 -13.972 1.00 82.19 88 ASP A CA 1
ATOM 703 C C . ASP A 1 88 ? 13.666 -0.592 -12.900 1.00 82.19 88 ASP A C 1
ATOM 705 O O . ASP A 1 88 ? 12.707 -0.040 -12.354 1.00 82.19 88 ASP A O 1
ATOM 709 N N . PHE A 1 89 ? 14.068 -1.806 -12.533 1.00 83.19 89 PHE A N 1
ATOM 710 C CA . PHE A 1 89 ? 13.434 -2.557 -11.451 1.00 83.19 89 PHE A CA 1
ATOM 711 C C . PHE A 1 89 ? 13.477 -1.834 -10.097 1.00 83.19 89 PHE A C 1
ATOM 713 O O . PHE A 1 89 ? 12.661 -2.134 -9.226 1.00 83.19 89 PHE A O 1
ATOM 720 N N . THR A 1 90 ? 14.377 -0.866 -9.899 1.00 85.94 90 T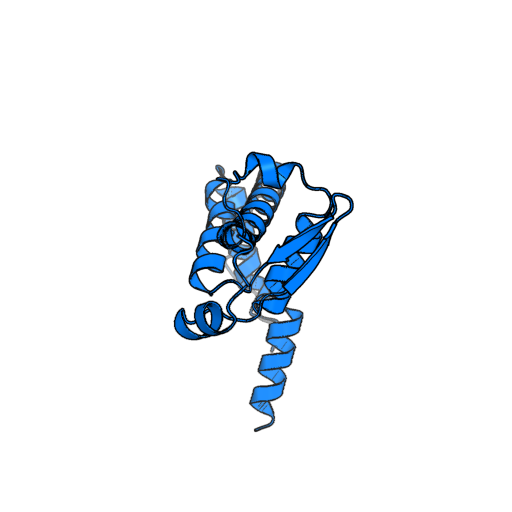HR A N 1
ATOM 721 C CA . THR A 1 90 ? 14.428 -0.076 -8.661 1.00 85.94 90 THR A CA 1
ATOM 722 C C . THR A 1 90 ? 13.178 0.784 -8.522 1.00 85.94 90 THR A C 1
ATOM 724 O O . THR A 1 90 ? 12.585 0.814 -7.444 1.00 85.94 90 THR A O 1
ATOM 727 N N . GLN A 1 91 ? 12.741 1.427 -9.608 1.00 84.06 91 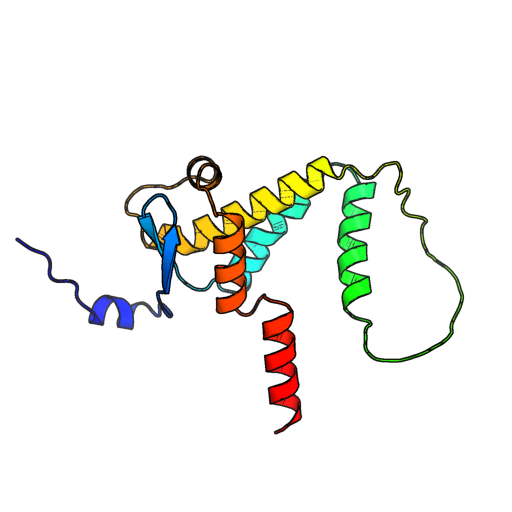GLN A N 1
ATOM 728 C CA . GLN A 1 91 ? 11.518 2.235 -9.627 1.00 84.06 91 GLN A CA 1
ATOM 729 C C . GLN A 1 91 ? 10.278 1.366 -9.398 1.00 84.06 91 GLN A C 1
ATOM 731 O O . GLN A 1 91 ? 9.398 1.751 -8.635 1.00 84.06 91 GLN A O 1
ATOM 736 N N . ILE A 1 92 ? 10.247 0.146 -9.949 1.00 84.44 92 ILE A N 1
ATOM 737 C CA . ILE A 1 92 ? 9.166 -0.820 -9.688 1.00 84.44 92 ILE A CA 1
ATOM 738 C C . ILE A 1 92 ? 9.094 -1.182 -8.198 1.00 84.44 92 ILE A C 1
ATOM 740 O O . ILE A 1 92 ? 8.017 -1.213 -7.601 1.00 84.44 92 ILE A O 1
ATOM 744 N N . VAL A 1 93 ? 10.239 -1.469 -7.573 1.00 85.62 93 VAL A N 1
ATOM 745 C CA . VAL A 1 93 ? 10.301 -1.801 -6.142 1.00 85.62 93 VAL A CA 1
ATOM 746 C C . VAL A 1 93 ? 9.861 -0.612 -5.285 1.00 85.62 93 VAL A C 1
ATOM 748 O O . VAL A 1 93 ? 9.094 -0.794 -4.340 1.00 85.62 93 VAL A O 1
ATOM 751 N N . GLN A 1 94 ? 10.302 0.600 -5.624 1.00 86.44 94 GLN A N 1
ATOM 752 C CA . GLN A 1 94 ? 9.906 1.826 -4.928 1.00 86.44 94 GLN A CA 1
ATOM 753 C C . GLN A 1 94 ? 8.410 2.112 -5.072 1.00 86.44 94 GLN A C 1
ATOM 755 O O . GLN A 1 94 ? 7.756 2.430 -4.080 1.00 86.44 94 GLN A O 1
AT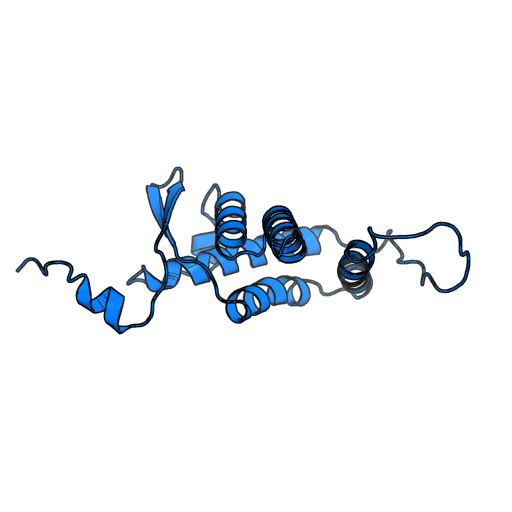OM 760 N N . GLY A 1 95 ? 7.857 1.935 -6.271 1.00 86.12 95 GLY A N 1
ATOM 761 C CA . GLY A 1 95 ? 6.433 2.094 -6.531 1.00 86.12 95 GLY A CA 1
ATOM 762 C C . GLY A 1 95 ? 5.588 1.107 -5.742 1.00 86.12 95 GLY A C 1
ATOM 763 O O . GLY A 1 95 ? 4.663 1.514 -5.049 1.00 86.12 95 GLY A O 1
ATOM 764 N N . ASN A 1 96 ? 5.958 -0.175 -5.733 1.00 87.12 96 ASN A N 1
ATOM 765 C CA . ASN A 1 96 ? 5.257 -1.178 -4.927 1.00 87.12 96 ASN A CA 1
ATOM 766 C C . ASN A 1 96 ? 5.306 -0.869 -3.423 1.00 87.12 96 ASN A C 1
ATOM 768 O O . ASN A 1 96 ? 4.315 -1.061 -2.719 1.00 87.12 96 ASN A O 1
ATOM 772 N N . ALA A 1 97 ? 6.435 -0.360 -2.921 1.00 88.75 97 ALA A N 1
ATOM 773 C CA . ALA A 1 97 ? 6.532 0.085 -1.534 1.00 88.75 97 ALA A CA 1
ATOM 774 C C . ALA A 1 97 ? 5.621 1.296 -1.254 1.00 88.75 97 ALA A C 1
ATOM 776 O O . ALA A 1 97 ? 4.964 1.335 -0.213 1.00 88.75 97 ALA A O 1
ATOM 777 N N . ALA A 1 98 ? 5.538 2.254 -2.182 1.00 89.75 98 ALA A N 1
ATOM 778 C CA . ALA A 1 98 ? 4.657 3.415 -2.067 1.00 89.75 98 ALA A CA 1
ATOM 779 C C . ALA A 1 98 ? 3.171 3.017 -2.075 1.00 89.75 98 ALA A C 1
ATOM 781 O O . ALA A 1 98 ? 2.413 3.499 -1.233 1.00 89.75 98 ALA A O 1
ATOM 782 N N . VAL A 1 99 ? 2.777 2.089 -2.954 1.00 92.19 99 VAL A N 1
ATOM 783 C CA . VAL A 1 99 ? 1.422 1.515 -2.994 1.00 92.19 99 VAL A CA 1
ATOM 784 C C . VAL A 1 99 ? 1.078 0.863 -1.655 1.00 92.19 99 VAL A C 1
ATOM 786 O O . VAL A 1 99 ? 0.048 1.187 -1.069 1.00 92.19 99 VAL A O 1
ATOM 789 N N . ALA A 1 100 ? 1.957 0.008 -1.119 1.00 92.31 100 ALA A N 1
ATOM 790 C CA . ALA A 1 100 ? 1.733 -0.637 0.177 1.00 92.31 100 ALA A CA 1
ATOM 791 C C . ALA A 1 100 ? 1.557 0.391 1.310 1.00 92.31 100 ALA A C 1
ATOM 793 O O . ALA A 1 100 ? 0.643 0.269 2.124 1.00 92.31 100 ALA A O 1
ATOM 794 N N . CYS A 1 101 ? 2.378 1.447 1.331 1.00 91.19 101 CYS A N 1
ATOM 795 C CA . CYS A 1 101 ? 2.234 2.526 2.308 1.00 91.19 101 CYS A CA 1
ATOM 796 C C . CYS A 1 101 ? 0.915 3.284 2.173 1.00 91.19 101 CYS A C 1
ATOM 798 O O . CYS A 1 101 ? 0.309 3.615 3.190 1.00 91.19 101 CYS A O 1
ATOM 800 N N . SER A 1 102 ? 0.468 3.555 0.948 1.00 92.62 102 SER A N 1
ATOM 801 C CA . SER A 1 102 ? -0.803 4.236 0.700 1.00 92.62 102 SER A CA 1
ATOM 802 C C . SER A 1 102 ? -1.991 3.407 1.165 1.00 92.62 102 SER A C 1
ATOM 804 O O . SER A 1 102 ? -2.829 3.919 1.898 1.00 92.62 102 SER A O 1
ATOM 806 N N . ILE A 1 103 ? -2.020 2.117 0.822 1.00 93.12 103 ILE A N 1
ATOM 807 C CA . ILE A 1 103 ? -3.083 1.193 1.240 1.00 93.12 103 ILE A CA 1
ATOM 808 C C . ILE A 1 103 ? -3.205 1.183 2.762 1.00 93.12 103 ILE A C 1
ATOM 810 O O . ILE A 1 103 ? -4.286 1.405 3.306 1.00 93.12 103 ILE A O 1
ATOM 814 N N . VAL A 1 104 ? -2.082 0.987 3.458 1.00 90.81 104 VAL A N 1
ATOM 815 C CA . VAL A 1 104 ? -2.069 0.967 4.923 1.00 90.81 104 VAL A CA 1
ATOM 816 C C . VAL A 1 104 ? -2.501 2.317 5.487 1.00 90.81 104 VAL A C 1
ATOM 818 O O . VAL A 1 104 ? -3.357 2.350 6.365 1.00 90.81 104 VAL A O 1
ATOM 821 N N . LEU A 1 105 ? -1.962 3.431 4.981 1.00 90.38 105 LEU A N 1
ATOM 822 C CA . LEU A 1 105 ? -2.327 4.765 5.457 1.00 90.38 105 LEU A CA 1
ATOM 823 C C . LEU A 1 105 ? -3.833 5.009 5.328 1.00 90.38 105 LEU A C 1
ATOM 825 O O . LEU A 1 105 ? -4.475 5.351 6.318 1.00 90.38 105 LEU A O 1
ATOM 829 N N . THR A 1 106 ? -4.398 4.789 4.143 1.00 91.00 106 THR A N 1
ATOM 830 C CA . THR A 1 106 ? -5.822 5.006 3.862 1.00 91.00 106 THR A CA 1
ATOM 831 C C . THR A 1 106 ? -6.706 4.130 4.748 1.00 91.00 106 THR A C 1
ATOM 833 O O . THR A 1 106 ? -7.711 4.603 5.281 1.00 91.00 106 THR A O 1
ATOM 836 N N . ALA A 1 107 ? -6.300 2.879 4.983 1.00 89.12 107 ALA A N 1
ATOM 837 C CA . ALA A 1 107 ? -7.059 1.933 5.793 1.00 89.12 107 ALA A CA 1
ATOM 838 C C . ALA A 1 107 ? -7.047 2.262 7.294 1.00 89.12 107 ALA A C 1
ATOM 840 O O . ALA A 1 107 ? -8.008 1.926 7.990 1.00 89.12 107 ALA A O 1
ATOM 841 N N . ILE A 1 108 ? -5.988 2.906 7.804 1.00 87.44 108 ILE A N 1
ATOM 842 C CA . ILE A 1 108 ? -5.833 3.169 9.244 1.00 87.44 108 ILE A CA 1
ATOM 843 C C . ILE A 1 108 ? -6.109 4.620 9.648 1.00 87.44 108 ILE A C 1
ATOM 845 O O . ILE A 1 108 ? -6.390 4.889 10.816 1.00 87.44 108 ILE A O 1
ATOM 849 N N . GLN A 1 109 ? -6.017 5.574 8.716 1.00 83.56 109 GLN A N 1
ATOM 850 C CA . GLN A 1 109 ? -6.067 7.007 9.024 1.00 83.56 109 GLN A CA 1
ATOM 851 C C . GLN A 1 109 ? -7.394 7.427 9.672 1.00 83.56 109 GLN A C 1
ATOM 853 O O . GLN A 1 109 ? -7.414 8.344 10.489 1.00 83.56 109 GLN A O 1
ATOM 858 N N . ASP A 1 110 ? -8.484 6.719 9.376 1.00 77.81 110 ASP A N 1
ATOM 859 C CA . ASP A 1 110 ? -9.791 6.911 10.016 1.00 77.81 110 ASP A CA 1
ATOM 860 C C . ASP A 1 110 ? -9.795 6.620 11.532 1.00 77.81 110 ASP A C 1
ATOM 862 O O . ASP A 1 110 ? -10.705 7.063 12.238 1.00 77.81 110 ASP A O 1
ATOM 866 N N . PHE A 1 111 ? -8.807 5.872 12.031 1.00 79.25 111 PHE A N 1
ATOM 867 C CA . PHE A 1 111 ? -8.686 5.444 13.429 1.00 79.25 111 PHE A CA 1
ATOM 868 C C . PHE A 1 111 ? -7.623 6.221 14.213 1.00 79.25 111 PHE A C 1
ATOM 870 O O . PHE A 1 111 ? -7.399 5.936 15.390 1.00 79.25 111 PHE A O 1
ATOM 877 N N . SER A 1 112 ? -6.978 7.204 13.583 1.00 72.88 112 SER A N 1
ATOM 878 C CA . SER A 1 112 ? -5.973 8.053 14.214 1.00 72.88 112 SER A CA 1
ATOM 879 C C . SER A 1 112 ? -6.478 9.482 14.369 1.00 72.88 112 SER A C 1
ATOM 881 O O . SER A 1 112 ? -6.886 10.121 13.402 1.00 72.88 112 SER A O 1
ATOM 883 N N . ASP A 1 113 ? -6.381 10.015 15.587 1.00 68.25 113 ASP A N 1
ATOM 884 C CA . ASP A 1 113 ? -6.624 11.438 15.858 1.00 68.25 113 ASP A CA 1
ATOM 885 C C . ASP A 1 113 ? -5.461 12.326 15.372 1.00 68.25 113 ASP A C 1
ATOM 887 O O . ASP A 1 113 ? -5.624 13.530 15.154 1.00 68.25 113 ASP A O 1
ATOM 891 N N . GLU A 1 114 ? -4.274 11.739 15.194 1.00 75.06 114 GLU A N 1
ATOM 892 C CA . GLU A 1 114 ? -3.092 12.416 14.671 1.00 75.06 114 GLU A CA 1
ATOM 893 C C . GLU A 1 114 ? -2.980 12.228 13.157 1.00 75.06 114 GLU A C 1
ATOM 895 O O . GLU A 1 114 ? -3.313 11.174 12.608 1.00 75.06 114 GLU A O 1
ATOM 900 N N . LYS A 1 115 ? -2.476 13.257 12.467 1.00 77.56 115 LYS A N 1
ATOM 901 C CA . LYS A 1 115 ? -2.206 13.180 11.031 1.00 77.56 115 LYS A CA 1
ATOM 902 C C . LYS A 1 115 ? -0.990 12.280 10.789 1.00 77.56 115 LYS A C 1
ATOM 904 O O . LYS A 1 115 ? 0.140 12.760 10.824 1.00 77.56 115 LYS A O 1
ATOM 909 N N . ILE A 1 116 ? -1.247 11.004 10.522 1.00 79.56 116 ILE A N 1
ATOM 910 C CA . ILE A 1 116 ? -0.238 10.033 10.089 1.00 79.56 116 ILE A CA 1
ATOM 911 C C . ILE A 1 116 ? 0.203 10.376 8.661 1.00 79.56 116 ILE A C 1
ATOM 913 O O . ILE A 1 116 ? -0.612 10.773 7.824 1.00 79.56 116 ILE A O 1
ATOM 917 N N . THR A 1 117 ? 1.500 10.256 8.383 1.00 84.50 117 THR A N 1
ATOM 918 C CA . THR A 1 117 ? 2.069 10.470 7.046 1.00 84.50 117 THR A CA 1
ATOM 919 C C . THR A 1 117 ? 2.586 9.169 6.436 1.00 84.50 117 THR A C 1
ATOM 921 O O . THR A 1 117 ? 2.864 8.204 7.147 1.00 84.50 117 THR A O 1
ATOM 924 N N . ILE A 1 118 ? 2.774 9.150 5.111 1.00 82.25 118 ILE A N 1
ATOM 925 C CA . ILE A 1 118 ? 3.414 8.023 4.408 1.00 82.25 118 ILE A CA 1
ATOM 926 C C . ILE A 1 118 ? 4.801 7.722 5.001 1.00 82.25 118 ILE A C 1
ATOM 928 O O . ILE A 1 118 ? 5.157 6.558 5.161 1.00 82.25 118 ILE A O 1
ATOM 932 N N . ASP A 1 119 ? 5.555 8.748 5.405 1.00 81.56 119 ASP A N 1
ATOM 933 C CA . ASP A 1 119 ? 6.874 8.578 6.025 1.00 81.56 119 ASP A CA 1
ATOM 934 C C . ASP A 1 119 ? 6.802 7.846 7.371 1.00 81.56 119 ASP A C 1
ATOM 936 O O . ASP A 1 119 ? 7.735 7.127 7.732 1.00 81.56 119 ASP A O 1
ATOM 940 N N . ASP A 1 120 ? 5.721 8.016 8.132 1.00 83.62 120 ASP A N 1
ATOM 941 C CA . ASP A 1 120 ? 5.519 7.304 9.397 1.00 83.62 120 ASP A CA 1
ATOM 942 C C . ASP A 1 120 ? 5.193 5.836 9.144 1.00 83.62 120 ASP A C 1
ATOM 944 O O . ASP A 1 120 ? 5.786 4.949 9.759 1.00 83.62 120 ASP A O 1
ATOM 948 N N . ILE A 1 121 ? 4.319 5.594 8.170 1.00 84.69 121 ILE A N 1
ATOM 949 C CA . ILE A 1 121 ? 3.924 4.261 7.726 1.00 84.69 121 ILE A CA 1
ATOM 950 C C . ILE A 1 121 ? 5.127 3.488 7.175 1.00 84.69 121 ILE A C 1
ATOM 952 O O . ILE A 1 121 ? 5.361 2.359 7.590 1.00 84.69 121 ILE A O 1
ATOM 956 N N . SER A 1 122 ? 5.969 4.114 6.348 1.00 82.25 122 SER A N 1
ATOM 957 C CA . SER A 1 122 ? 7.150 3.483 5.731 1.00 82.25 122 SER A CA 1
ATOM 958 C C . SER A 1 122 ? 8.168 2.902 6.726 1.00 82.25 122 SER A C 1
ATOM 960 O O . SER A 1 122 ? 8.998 2.071 6.358 1.00 82.25 122 SER A O 1
ATOM 962 N N . LYS A 1 123 ? 8.117 3.332 7.994 1.00 85.00 123 LYS A N 1
ATOM 963 C CA . LYS A 1 123 ? 8.997 2.858 9.074 1.00 85.00 123 LYS A CA 1
ATOM 964 C C . LYS A 1 123 ? 8.443 1.627 9.793 1.00 85.00 123 LYS A C 1
ATOM 966 O O . LYS A 1 123 ? 9.161 1.039 10.603 1.00 85.00 123 LYS A O 1
ATOM 971 N N . LEU A 1 124 ? 7.187 1.252 9.544 1.00 80.06 124 LEU A N 1
ATOM 972 C CA . LEU A 1 124 ? 6.561 0.085 10.154 1.00 80.06 124 LEU A CA 1
ATOM 973 C C . LEU A 1 124 ? 7.147 -1.197 9.558 1.00 80.06 124 LEU A C 1
ATOM 975 O O . LEU A 1 124 ? 7.117 -1.426 8.348 1.00 80.06 124 LEU A O 1
ATOM 979 N N . SER A 1 125 ? 7.660 -2.066 10.426 1.00 81.81 125 SER A N 1
ATOM 980 C CA . SER A 1 125 ? 7.976 -3.436 10.035 1.00 81.81 125 SER A CA 1
ATOM 981 C C . SER A 1 125 ? 6.679 -4.211 9.805 1.00 81.81 125 SER A C 1
ATOM 983 O O . SER A 1 125 ? 5.731 -4.067 10.570 1.00 81.81 125 SER A O 1
ATOM 985 N N . GLY A 1 126 ? 6.638 -5.043 8.763 1.00 84.06 126 GLY A N 1
ATOM 986 C CA . GLY A 1 126 ? 5.436 -5.811 8.418 1.00 84.06 126 GLY A CA 1
ATOM 987 C C . GLY A 1 126 ? 4.423 -5.058 7.544 1.00 84.06 126 GLY A C 1
ATOM 988 O O . GLY A 1 126 ? 3.283 -5.490 7.408 1.00 84.06 126 GLY A O 1
ATOM 989 N N . ILE A 1 127 ? 4.804 -3.901 6.991 1.00 87.62 127 ILE A N 1
ATOM 990 C CA . ILE A 1 127 ? 3.909 -3.053 6.197 1.00 87.62 127 ILE A CA 1
ATOM 991 C C . ILE A 1 127 ? 3.363 -3.744 4.947 1.00 87.62 127 ILE A C 1
ATOM 993 O O . ILE A 1 127 ? 2.210 -3.532 4.582 1.00 87.62 127 ILE A O 1
ATOM 997 N N . LYS A 1 128 ? 4.188 -4.560 4.290 1.00 90.00 128 LYS A N 1
ATOM 998 C CA . LYS A 1 128 ? 3.791 -5.250 3.068 1.00 90.00 128 LYS A CA 1
ATOM 999 C C . LYS A 1 128 ? 2.743 -6.310 3.390 1.00 90.00 128 LYS A C 1
ATOM 1001 O O . LYS A 1 128 ? 1.711 -6.358 2.744 1.00 90.00 128 LYS A O 1
ATOM 1006 N N . GLU A 1 129 ? 2.983 -7.079 4.443 1.00 90.38 129 GLU A N 1
ATOM 1007 C CA . GLU A 1 129 ? 2.080 -8.109 4.938 1.00 90.38 129 GLU A CA 1
ATOM 1008 C C . GLU A 1 129 ? 0.739 -7.510 5.382 1.00 90.38 129 GLU A C 1
ATOM 1010 O O . GLU A 1 129 ? -0.313 -8.062 5.075 1.00 90.38 129 GLU A O 1
ATOM 1015 N N . LEU A 1 130 ? 0.760 -6.348 6.043 1.00 88.00 130 LEU A N 1
ATOM 1016 C CA . LEU A 1 130 ? -0.462 -5.627 6.395 1.00 88.00 130 LEU A CA 1
ATOM 1017 C C . LEU A 1 130 ? -1.205 -5.108 5.152 1.00 88.00 130 LEU A C 1
ATOM 1019 O O . LEU A 1 130 ? -2.427 -5.194 5.096 1.00 88.00 130 LEU A O 1
ATOM 1023 N N . ALA A 1 131 ? -0.491 -4.583 4.152 1.00 91.00 131 ALA A N 1
ATOM 1024 C CA . ALA A 1 131 ? -1.104 -4.149 2.897 1.00 91.00 131 ALA A CA 1
ATOM 1025 C C . ALA A 1 131 ? -1.751 -5.321 2.141 1.00 91.00 131 ALA A C 1
ATOM 1027 O O . ALA A 1 131 ? -2.868 -5.177 1.649 1.00 91.00 131 ALA A O 1
ATOM 1028 N N . ASP A 1 132 ? -1.081 -6.474 2.086 1.00 90.88 132 ASP A N 1
ATOM 1029 C CA . ASP A 1 132 ? -1.594 -7.694 1.458 1.00 90.88 132 ASP A CA 1
ATOM 1030 C C . ASP A 1 132 ? -2.854 -8.198 2.189 1.00 90.88 132 ASP A C 1
ATOM 1032 O O . ASP A 1 132 ? -3.855 -8.522 1.553 1.00 90.88 132 ASP A O 1
ATOM 1036 N N . GLU A 1 133 ? -2.868 -8.162 3.525 1.00 88.56 133 GLU A N 1
ATOM 1037 C CA . GLU A 1 133 ? -4.057 -8.494 4.318 1.00 88.56 133 GLU A CA 1
ATOM 1038 C C . GLU A 1 133 ? -5.225 -7.529 4.048 1.00 88.56 133 GLU A C 1
ATOM 1040 O O . GLU A 1 133 ? -6.364 -7.968 3.871 1.00 88.56 133 GLU A O 1
ATOM 1045 N N . ILE A 1 134 ? -4.957 -6.221 3.958 1.00 88.56 134 ILE A N 1
ATOM 1046 C CA . ILE A 1 134 ? -5.972 -5.217 3.604 1.00 88.56 134 ILE A CA 1
ATOM 1047 C C . ILE A 1 134 ? -6.534 -5.498 2.207 1.00 88.56 134 ILE A C 1
ATOM 1049 O O . ILE A 1 134 ? -7.754 -5.478 2.036 1.00 88.56 134 ILE A O 1
ATOM 1053 N N . LYS A 1 135 ? -5.682 -5.807 1.219 1.00 88.81 135 LYS A N 1
ATOM 1054 C CA . LYS A 1 135 ? -6.121 -6.197 -0.131 1.00 88.81 135 LYS A CA 1
ATOM 1055 C C . LYS A 1 135 ? -7.026 -7.420 -0.086 1.00 88.81 135 LYS A C 1
ATOM 1057 O O . LYS A 1 135 ? -8.109 -7.397 -0.668 1.00 88.81 135 LYS A O 1
ATOM 1062 N N . ARG A 1 136 ? -6.625 -8.452 0.657 1.00 85.62 136 ARG A N 1
ATOM 1063 C CA . ARG A 1 136 ? -7.380 -9.699 0.812 1.00 85.62 136 ARG A CA 1
ATOM 1064 C C . ARG A 1 136 ? -8.776 -9.460 1.376 1.00 85.62 136 ARG A C 1
ATOM 1066 O O . ARG A 1 136 ? -9.751 -9.902 0.776 1.00 85.62 136 ARG A O 1
ATOM 1073 N N . VAL A 1 137 ? -8.903 -8.724 2.484 1.00 82.44 137 VAL A N 1
ATOM 1074 C CA . VAL A 1 137 ? -10.228 -8.437 3.071 1.00 82.44 137 VAL A CA 1
ATOM 1075 C C . VAL A 1 137 ? -11.054 -7.447 2.248 1.00 82.44 137 VAL A C 1
ATOM 1077 O O . VAL A 1 137 ? -12.274 -7.418 2.394 1.00 82.44 137 VAL A O 1
ATOM 1080 N N . SER A 1 138 ? -10.406 -6.652 1.392 1.00 81.88 138 SER A N 1
ATOM 1081 C CA . SER A 1 138 ? -11.074 -5.745 0.448 1.00 81.88 138 SER A CA 1
ATOM 1082 C C . SER A 1 138 ? -11.493 -6.446 -0.851 1.00 81.88 138 SER A C 1
ATOM 1084 O O . SER A 1 138 ? -12.166 -5.833 -1.667 1.00 81.88 138 SER A O 1
ATOM 1086 N N . GLY A 1 139 ? -11.127 -7.720 -1.052 1.00 77.56 139 GLY A N 1
ATOM 1087 C CA . GLY A 1 139 ? -11.477 -8.488 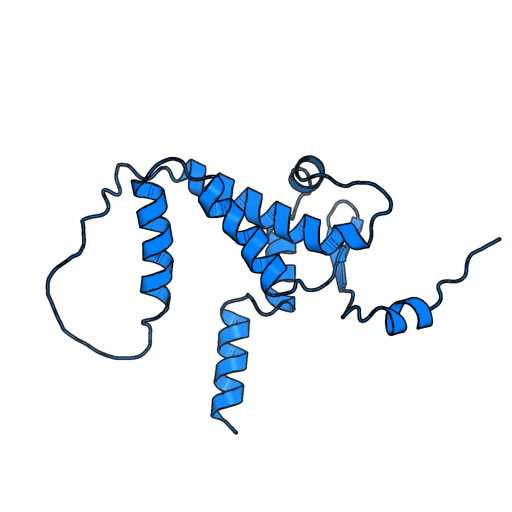-2.253 1.00 77.56 139 GLY A CA 1
ATOM 1088 C C . GLY A 1 139 ? -10.553 -8.261 -3.456 1.00 77.56 139 GLY A C 1
ATOM 1089 O O . GLY A 1 139 ? -10.951 -8.536 -4.579 1.00 77.56 139 GLY A O 1
ATOM 1090 N N . TYR A 1 140 ? -9.333 -7.769 -3.226 1.00 74.50 140 TYR A N 1
ATOM 1091 C CA . TYR A 1 140 ? -8.331 -7.447 -4.255 1.00 74.50 140 TYR A CA 1
ATOM 1092 C C . TYR A 1 140 ? -7.173 -8.449 -4.331 1.00 74.50 140 TYR A C 1
ATOM 1094 O O . TYR A 1 140 ? -6.201 -8.240 -5.059 1.00 74.50 140 TYR A O 1
ATOM 1102 N N . ASP A 1 141 ? -7.250 -9.530 -3.562 1.00 73.12 141 ASP A N 1
ATOM 1103 C CA . ASP A 1 141 ? -6.328 -10.650 -3.704 1.00 73.12 141 ASP A CA 1
ATOM 1104 C C . ASP A 1 141 ? -6.810 -11.562 -4.843 1.00 73.12 141 ASP A C 1
ATOM 1106 O O . ASP A 1 141 ? -7.995 -11.889 -4.917 1.00 73.12 141 ASP A O 1
ATOM 1110 N N . MET A 1 142 ? -5.902 -11.949 -5.743 1.00 62.03 142 MET A N 1
ATOM 1111 C CA . MET A 1 142 ? -6.226 -12.746 -6.937 1.00 62.03 142 MET A CA 1
ATOM 1112 C C . MET A 1 142 ? -6.873 -14.078 -6.553 1.00 62.03 142 MET A C 1
ATOM 1114 O O . MET A 1 142 ? -7.802 -14.520 -7.224 1.00 62.03 142 MET A O 1
ATOM 1118 N N . ASP A 1 143 ? -6.426 -14.669 -5.443 1.00 57.97 143 ASP A N 1
ATOM 1119 C CA . ASP A 1 143 ? -6.975 -15.923 -4.929 1.00 57.97 143 ASP A CA 1
ATOM 1120 C C . ASP A 1 143 ? -8.423 -15.731 -4.436 1.00 57.97 143 ASP A C 1
ATOM 1122 O O . ASP A 1 143 ? -9.290 -16.560 -4.697 1.00 57.97 143 ASP A O 1
ATOM 1126 N N . VAL A 1 144 ? -8.726 -14.588 -3.809 1.00 56.06 144 VAL A N 1
ATOM 1127 C CA . VAL A 1 144 ? -10.083 -14.253 -3.338 1.00 56.06 144 VAL A CA 1
ATOM 1128 C C . VAL A 1 144 ? -11.022 -13.954 -4.508 1.00 56.06 144 VAL A C 1
ATOM 1130 O O . VAL A 1 144 ? -12.186 -14.349 -4.478 1.00 56.06 144 VAL A O 1
ATOM 1133 N N . ILE A 1 145 ? -10.536 -13.268 -5.546 1.00 56.66 145 ILE A N 1
ATOM 1134 C CA . ILE A 1 145 ? -11.336 -12.970 -6.742 1.00 56.66 145 ILE A CA 1
ATOM 1135 C C . ILE A 1 145 ? -11.705 -14.270 -7.464 1.00 56.66 145 ILE A C 1
ATOM 1137 O O . ILE A 1 145 ? -12.876 -14.462 -7.788 1.00 56.66 145 ILE A O 1
ATOM 1141 N N . ALA A 1 146 ? -10.743 -15.181 -7.645 1.00 57.78 146 ALA A N 1
ATOM 1142 C CA . ALA A 1 146 ? -10.984 -16.480 -8.270 1.00 57.78 146 ALA A CA 1
ATOM 1143 C C . ALA A 1 146 ? -12.007 -17.322 -7.483 1.00 57.78 146 ALA A C 1
ATOM 1145 O O . ALA A 1 146 ? -12.946 -17.849 -8.076 1.00 57.78 146 ALA A O 1
ATOM 1146 N N . GLU A 1 147 ? -11.893 -17.383 -6.150 1.00 55.75 147 GLU A N 1
ATOM 1147 C CA . GLU A 1 147 ? -12.860 -18.090 -5.295 1.00 55.75 147 GLU A CA 1
ATOM 1148 C C . GLU A 1 147 ? -14.285 -17.511 -5.401 1.00 55.75 147 GLU A C 1
ATOM 1150 O O . GLU A 1 147 ? -15.269 -18.253 -5.396 1.00 55.75 147 GLU A O 1
ATOM 1155 N N . VAL A 1 148 ? -14.424 -16.184 -5.509 1.00 55.09 148 VAL A N 1
ATOM 1156 C CA . VAL A 1 148 ? -15.733 -15.522 -5.661 1.00 55.09 148 VAL A CA 1
ATOM 1157 C C . VAL A 1 148 ? -16.324 -15.736 -7.057 1.00 55.09 148 VAL A C 1
ATOM 1159 O O . VAL A 1 148 ? -17.545 -15.860 -7.186 1.00 55.09 148 VAL A O 1
ATOM 1162 N N . GLU A 1 149 ? -15.493 -15.766 -8.099 1.00 53.94 149 GLU A N 1
ATOM 1163 C CA . GLU A 1 149 ? -15.928 -16.049 -9.470 1.00 53.94 149 GLU A CA 1
ATOM 1164 C C . GLU A 1 149 ? -16.414 -17.493 -9.622 1.00 53.94 149 GLU A C 1
ATOM 1166 O O . GLU A 1 149 ? -17.511 -17.698 -10.141 1.00 53.94 149 GLU A O 1
ATOM 1171 N N . GLU A 1 150 ? -15.684 -18.474 -9.081 1.00 56.34 150 GLU A N 1
ATOM 1172 C CA . GLU A 1 150 ? -16.113 -19.881 -9.065 1.00 56.34 150 GLU A CA 1
ATOM 1173 C C . GLU A 1 150 ? -17.465 -20.056 -8.354 1.00 56.34 150 GLU A C 1
ATOM 1175 O O . GLU A 1 150 ? -18.344 -20.763 -8.841 1.00 56.34 150 GLU A O 1
ATOM 1180 N N . PHE A 1 151 ? -17.696 -19.338 -7.250 1.00 48.72 151 PHE A N 1
ATOM 1181 C CA . PHE A 1 151 ? -18.957 -19.420 -6.506 1.00 48.72 151 PHE A CA 1
ATOM 1182 C C . PHE A 1 151 ? -20.168 -18.850 -7.268 1.00 48.72 151 PHE A C 1
ATOM 1184 O O . PHE A 1 151 ? -21.306 -19.220 -6.982 1.00 48.72 151 PHE A O 1
ATOM 1191 N N . ARG A 1 152 ? -19.953 -17.931 -8.219 1.00 52.34 152 ARG A N 1
ATOM 1192 C CA . ARG A 1 152 ? -21.022 -17.341 -9.047 1.00 52.34 152 ARG A CA 1
ATOM 1193 C C . ARG A 1 152 ? -21.401 -18.201 -10.249 1.00 52.34 152 ARG A C 1
ATOM 1195 O O . ARG A 1 152 ? -22.490 -18.011 -10.780 1.00 52.34 152 ARG A O 1
ATOM 1202 N N . GLU A 1 153 ? -20.521 -19.092 -10.696 1.00 54.41 153 GLU A N 1
ATOM 1203 C CA . GLU A 1 153 ? -20.786 -19.994 -11.827 1.00 54.41 153 GLU A CA 1
ATOM 1204 C C . GLU A 1 153 ? -21.604 -21.237 -11.417 1.00 54.41 153 GLU A C 1
ATOM 1206 O O . GLU A 1 153 ? -22.169 -21.908 -12.282 1.00 54.41 153 GLU A O 1
ATOM 1211 N N . ASP A 1 154 ? -21.725 -21.501 -10.110 1.00 48.06 154 ASP A N 1
ATOM 1212 C CA . ASP A 1 154 ? -22.466 -22.631 -9.527 1.00 48.06 154 ASP A CA 1
ATOM 1213 C C . ASP A 1 154 ? -23.942 -22.315 -9.141 1.00 48.06 154 ASP A C 1
ATOM 1215 O O . ASP A 1 154 ? -24.644 -23.205 -8.641 1.00 48.06 154 ASP A O 1
ATOM 1219 N N . GLU A 1 155 ? -24.444 -21.092 -9.388 1.00 44.47 155 GLU A N 1
ATOM 1220 C CA . GLU A 1 155 ? -25.868 -20.687 -9.235 1.00 44.47 155 GLU A CA 1
ATOM 1221 C C . GLU A 1 155 ? -26.611 -20.540 -10.578 1.00 44.47 155 GLU A C 1
ATOM 1223 O O . GLU A 1 155 ? -27.787 -20.983 -10.646 1.00 44.47 155 GLU A O 1
#

Mean predicted aligned error: 13.02 Å

Nearest PDB structures (foldseek):
  7w57-assembly1_R  TM=1.688E-01  e=6.289E+00  Homo sapiens

Radius of gyration: 19.83 Å; Cα contacts (8 Å, |Δi|>4): 134; chains: 1; bounding box: 44×36×68 Å

Solvent-accessible surface area (backbone atoms only — not comparable to full-atom values): 9447 Å² total; per-residue (Å²): 132,84,81,72,86,57,71,67,66,49,67,74,68,78,64,75,71,76,47,80,45,86,40,97,92,46,77,45,60,36,34,61,54,54,72,66,59,46,51,59,22,53,49,43,33,63,73,51,46,86,51,67,57,41,46,53,52,56,57,54,54,60,63,66,70,76,60,92,74,84,82,82,89,78,94,80,91,80,77,76,74,73,60,69,89,65,44,55,63,64,40,54,55,51,10,54,52,51,22,28,28,40,46,43,46,68,30,28,52,86,76,43,97,61,91,79,48,60,75,61,47,69,68,46,73,62,42,61,62,52,24,51,51,41,32,44,74,43,55,69,29,70,71,53,43,52,56,55,52,58,60,61,76,77,113

Foldseek 3Di:
DDDPDDVVVCVVVPFDDWDWDQFPVGIAIFGADDPVLLVVLLVLLVVLDDDPLQVVVVVVVVVVVVPPDDDDDDDDDDDPPSPPVPHDVVSNVVSLLSSLLSQSCVGRVVVDPDDDDSVNLSPTDCSNVVSQVSCQNNQNDPVSVVVVVVVVVVD

pLDDT: mean 70.72, std 17.89, range [34.84, 93.12]